Protein AF-N8RHT7-F1 (afdb_monomer_lite)

Radius of gyration: 21.66 Å; chains: 1; bounding box: 41×41×50 Å

Organism: NCBI:txid1217671

Foldseek 3Di:
DDDPPPDPPVPVVCPPVNVVVVVVVVVVVVVVVVVVVVVVCVVVVD

Secondary structure (DSSP, 8-state):
---------------HHHHHHHHHHHHHHHHHHHHHHHHHHHHHH-

pLDDT: mean 78.11, std 19.56, range [37.09, 96.44]

Structure (mmCIF, N/CA/C/O backbone):
data_AF-N8RHT7-F1
#
_entry.id   AF-N8RHT7-F1
#
loop_
_atom_site.group_PDB
_atom_site.id
_atom_site.type_symbol
_atom_site.label_atom_id
_atom_site.label_alt_id
_atom_site.label_comp_id
_atom_site.label_asym_id
_atom_site.label_entity_id
_atom_site.label_seq_id
_atom_site.pdbx_PDB_ins_code
_atom_site.Cartn_x
_atom_site.Cartn_y
_atom_site.Cartn_z
_atom_site.occupancy
_atom_site.B_iso_or_equiv
_atom_site.auth_seq_id
_atom_site.auth_comp_id
_atom_site.auth_asym_id
_atom_site.auth_atom_id
_atom_site.pdbx_PDB_model_num
ATOM 1 N N . MET A 1 1 ? -27.328 38.592 26.674 1.00 37.09 1 MET A N 1
ATOM 2 C CA . MET A 1 1 ? -27.406 37.390 25.820 1.00 37.09 1 MET A CA 1
ATOM 3 C C . MET A 1 1 ? -26.925 37.809 24.439 1.00 37.09 1 MET A C 1
ATOM 5 O O . MET A 1 1 ? -27.600 38.612 23.815 1.00 37.09 1 MET A O 1
ATOM 9 N N . ASN A 1 2 ? -25.719 37.402 24.034 1.00 38.81 2 ASN A N 1
ATOM 10 C CA . ASN A 1 2 ? -25.134 37.751 22.736 1.00 38.81 2 ASN A CA 1
ATOM 11 C C . ASN A 1 2 ? -24.612 36.452 22.097 1.00 38.81 2 ASN A C 1
ATOM 13 O O . ASN A 1 2 ? -23.757 35.811 22.714 1.00 38.81 2 ASN A O 1
ATOM 17 N N . PRO A 1 3 ? -25.146 36.003 20.949 1.00 48.09 3 PRO A N 1
ATOM 18 C CA . PRO A 1 3 ? -24.713 34.766 20.317 1.00 48.09 3 PRO A CA 1
ATOM 19 C C . PRO A 1 3 ? -23.369 35.013 19.630 1.00 48.09 3 PRO A C 1
ATOM 21 O O . PRO A 1 3 ? -23.276 35.701 18.617 1.00 48.09 3 PRO A O 1
ATOM 24 N N . HIS A 1 4 ? -22.307 34.478 20.224 1.00 45.19 4 HIS A N 1
ATOM 25 C CA . HIS A 1 4 ? -20.986 34.464 19.620 1.00 45.19 4 HIS A CA 1
ATOM 26 C C . HIS A 1 4 ? -21.039 33.558 18.386 1.00 45.19 4 HIS A C 1
ATOM 28 O O . HIS A 1 4 ? -21.213 32.346 18.485 1.00 45.19 4 HIS A O 1
ATOM 34 N N . THR A 1 5 ? -20.933 34.174 17.215 1.00 54.59 5 THR A N 1
ATOM 35 C CA . THR A 1 5 ? -20.697 33.524 15.930 1.00 54.59 5 THR A CA 1
ATOM 36 C C . THR A 1 5 ? -19.307 32.886 15.942 1.00 54.59 5 THR A C 1
ATOM 38 O O . THR A 1 5 ? -18.349 33.458 15.425 1.00 54.59 5 THR A O 1
ATOM 41 N N . THR A 1 6 ? -19.161 31.713 16.552 1.00 48.41 6 THR A N 1
ATOM 42 C CA . THR A 1 6 ? -18.006 30.859 16.276 1.00 48.41 6 THR A CA 1
ATOM 43 C C . THR A 1 6 ? -18.293 30.160 14.963 1.00 48.41 6 THR A C 1
ATOM 45 O O . THR A 1 6 ? -19.147 29.274 14.887 1.00 48.41 6 THR A O 1
ATOM 48 N N . SER A 1 7 ? -17.620 30.642 13.920 1.00 46.12 7 SER A N 1
ATOM 49 C CA . SER A 1 7 ? -17.463 29.963 12.641 1.00 46.12 7 SER A CA 1
ATOM 50 C C . SER A 1 7 ? -17.392 28.455 12.863 1.00 46.12 7 SER A C 1
ATOM 52 O O . SER A 1 7 ? -16.605 27.978 13.680 1.00 46.12 7 SER A O 1
ATOM 54 N N . SER A 1 8 ? -18.252 27.716 12.169 1.00 51.22 8 SER A N 1
ATOM 55 C CA . SER A 1 8 ? -18.251 26.257 12.121 1.00 51.22 8 SER A CA 1
ATOM 56 C C . SER A 1 8 ? -17.027 25.749 11.355 1.00 51.22 8 SER A C 1
ATOM 58 O O . SER A 1 8 ? -17.154 25.030 10.371 1.00 51.22 8 SER A O 1
ATOM 60 N N . GLU A 1 9 ? -15.823 26.097 11.803 1.00 49.09 9 GLU A N 1
ATOM 61 C CA . GLU A 1 9 ? -14.656 25.271 11.541 1.00 49.09 9 GLU A CA 1
ATOM 62 C C . GLU A 1 9 ? -14.791 24.072 12.464 1.00 49.09 9 GLU A C 1
ATOM 64 O O . GLU 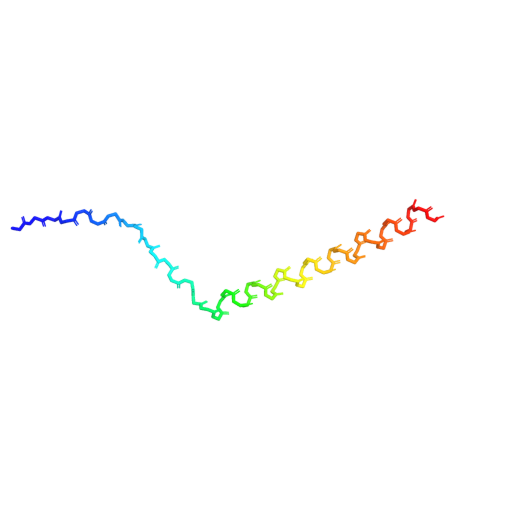A 1 9 ? -14.316 24.047 13.599 1.00 49.09 9 GLU A O 1
ATOM 69 N N . SER A 1 10 ? -15.539 23.082 11.978 1.00 51.38 10 SER A N 1
ATOM 70 C CA . SER A 1 10 ? -15.458 21.727 12.484 1.00 51.38 10 SER A CA 1
ATOM 71 C C . SER A 1 10 ? -13.989 21.330 12.355 1.00 51.38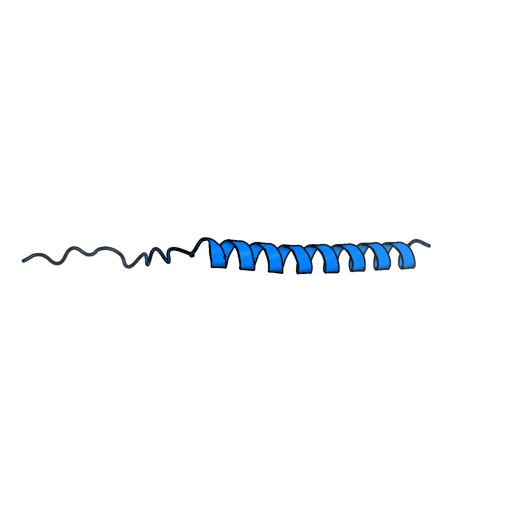 10 SER A C 1
ATOM 73 O O . SER A 1 10 ? -13.539 20.903 11.293 1.00 51.38 10 SER A O 1
ATOM 75 N N . GLN A 1 11 ? -13.208 21.554 13.415 1.00 56.91 11 GLN A N 1
ATOM 76 C CA . GLN A 1 11 ? -11.929 20.898 13.614 1.00 56.91 11 GLN A CA 1
ATOM 77 C C . GLN A 1 11 ? -12.271 19.416 13.713 1.00 56.91 11 GLN A C 1
ATOM 79 O O . GLN A 1 11 ? -12.467 18.874 14.798 1.00 56.91 11 GLN A O 1
ATOM 84 N N . ALA A 1 12 ? -12.442 18.778 12.556 1.00 62.06 12 ALA A N 1
ATOM 85 C CA . ALA A 1 12 ? -12.565 17.347 12.430 1.00 62.06 12 ALA A CA 1
ATOM 86 C C . ALA A 1 12 ? -11.212 16.807 12.877 1.00 62.06 12 ALA A C 1
ATOM 88 O O . ALA A 1 12 ? -10.283 16.693 12.080 1.00 62.06 12 ALA A O 1
ATOM 89 N N . THR A 1 13 ? -11.062 16.599 14.185 1.00 63.94 13 THR A N 1
ATOM 90 C CA . THR A 1 13 ? -9.880 16.004 14.787 1.00 63.94 13 THR A CA 1
ATOM 91 C C . THR A 1 13 ? -9.729 14.639 14.148 1.00 63.94 13 THR A C 1
ATOM 93 O O . THR A 1 13 ? -10.404 13.690 14.539 1.00 63.94 13 THR A O 1
ATOM 96 N N . ILE A 1 14 ? -8.904 14.553 13.104 1.00 68.69 14 ILE A N 1
ATOM 97 C CA . ILE A 1 14 ? -8.678 13.296 12.413 1.00 68.69 14 ILE A CA 1
ATOM 98 C C . ILE A 1 14 ? -7.931 12.411 13.407 1.00 68.69 14 ILE A C 1
ATOM 100 O O . ILE A 1 14 ? -6.802 12.739 13.784 1.00 68.69 14 ILE A O 1
ATOM 104 N N . PRO A 1 15 ? -8.548 11.318 13.887 1.00 80.81 15 PRO A N 1
ATOM 105 C CA . PRO A 1 15 ? -7.923 10.505 14.908 1.00 80.81 15 PRO A CA 1
ATOM 106 C C . PRO A 1 15 ? -6.642 9.906 14.332 1.00 80.81 15 PRO A C 1
ATOM 108 O O . PRO A 1 15 ? -6.620 9.434 13.194 1.00 80.81 15 PRO A O 1
ATOM 111 N N . TYR A 1 16 ? -5.574 9.899 15.127 1.00 80.31 16 TYR A N 1
ATOM 112 C CA . TYR A 1 16 ? -4.251 9.447 14.688 1.00 80.31 16 TYR A CA 1
ATOM 113 C C . TYR A 1 16 ? -4.286 8.052 14.041 1.00 80.31 16 TYR A C 1
ATOM 115 O O . TYR A 1 16 ? -3.647 7.817 13.020 1.00 80.31 16 TYR A O 1
ATOM 123 N N . GLY A 1 17 ? -5.116 7.141 14.563 1.00 85.19 17 GLY A N 1
ATOM 124 C CA . GLY A 1 17 ? -5.315 5.815 13.974 1.00 85.19 17 GLY A CA 1
ATOM 125 C C . GLY A 1 17 ? -5.933 5.838 12.570 1.00 85.19 17 GLY A C 1
ATOM 126 O O . GLY A 1 17 ? -5.580 5.006 11.737 1.00 85.19 17 GLY A O 1
ATOM 127 N N . TYR A 1 18 ? -6.816 6.794 12.274 1.00 87.00 18 TYR A N 1
ATOM 128 C CA . TYR A 1 18 ? -7.352 6.994 10.926 1.00 87.00 18 TYR A CA 1
ATOM 129 C C . TYR A 1 18 ? -6.286 7.573 9.995 1.00 87.00 18 TYR A C 1
ATOM 131 O O . TYR A 1 18 ? -6.108 7.057 8.895 1.00 87.00 18 TYR A O 1
ATOM 139 N N . ALA A 1 19 ? -5.526 8.572 10.452 1.00 87.56 19 ALA A N 1
ATOM 140 C CA . ALA A 1 19 ? -4.430 9.150 9.674 1.00 87.56 19 ALA A CA 1
ATOM 141 C C . ALA A 1 19 ? -3.356 8.103 9.330 1.00 87.56 19 ALA A C 1
ATOM 143 O O . ALA A 1 19 ? -2.913 8.023 8.187 1.00 87.56 19 ALA A O 1
ATOM 144 N N . LEU A 1 20 ? -3.000 7.240 10.287 1.00 89.88 20 LEU A N 1
ATOM 145 C CA . LEU A 1 20 ? -2.042 6.156 10.078 1.00 89.88 20 LEU A CA 1
ATOM 146 C C . LEU A 1 20 ? -2.555 5.121 9.068 1.00 89.88 20 LEU A C 1
ATOM 148 O O . LEU A 1 20 ? -1.817 4.719 8.172 1.00 89.88 2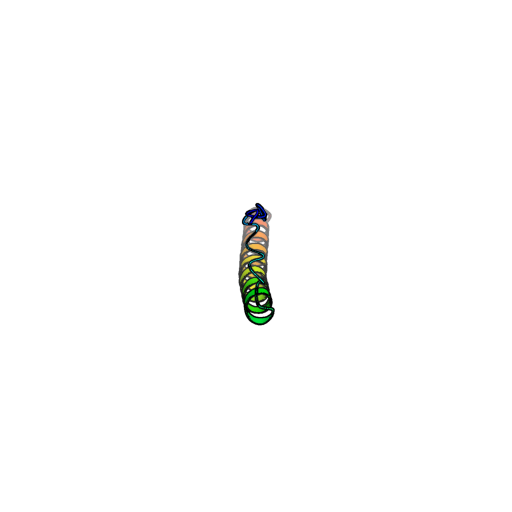0 LEU A O 1
ATOM 152 N N . ARG A 1 21 ? -3.826 4.708 9.181 1.00 92.00 21 ARG A N 1
ATOM 153 C CA . ARG A 1 21 ? -4.459 3.784 8.222 1.00 92.00 21 ARG A CA 1
ATOM 154 C C . ARG A 1 21 ? -4.529 4.383 6.824 1.00 92.00 21 ARG A C 1
ATOM 156 O O . ARG A 1 21 ? -4.243 3.691 5.851 1.00 92.00 21 ARG A O 1
ATOM 163 N N . MET A 1 22 ? -4.875 5.665 6.739 1.00 92.06 22 MET A N 1
ATOM 164 C CA . MET A 1 22 ? -4.895 6.419 5.495 1.00 92.06 22 MET A CA 1
ATOM 165 C C . MET A 1 22 ? -3.493 6.423 4.876 1.00 92.06 22 MET A C 1
ATOM 167 O O . MET A 1 22 ? -3.335 5.965 3.750 1.00 92.06 22 MET A O 1
ATOM 171 N N . PHE A 1 23 ? -2.463 6.823 5.627 1.00 93.31 23 PHE A N 1
ATOM 172 C CA . PHE A 1 23 ? -1.071 6.825 5.165 1.00 93.31 23 PHE A CA 1
ATOM 173 C C . PHE A 1 23 ? -0.596 5.446 4.682 1.00 93.31 23 PHE A C 1
ATOM 175 O O . PHE A 1 23 ? 0.000 5.347 3.611 1.00 93.31 23 PHE A O 1
ATOM 182 N N . LEU A 1 24 ? -0.905 4.373 5.420 1.00 94.75 24 LEU A N 1
ATOM 183 C CA . LEU A 1 24 ? -0.573 3.004 5.009 1.00 94.75 24 LEU A CA 1
ATOM 184 C C . LEU A 1 24 ? -1.244 2.619 3.685 1.00 94.75 24 LEU A C 1
ATOM 186 O O . LEU A 1 24 ? -0.584 2.076 2.802 1.00 94.75 24 LEU A O 1
ATOM 190 N N . GLY A 1 25 ? -2.536 2.922 3.532 1.00 94.69 25 GLY A N 1
ATOM 191 C CA . GLY A 1 25 ? -3.276 2.649 2.300 1.00 94.69 25 GLY A CA 1
ATOM 192 C C . GLY A 1 25 ? -2.690 3.395 1.100 1.00 94.69 25 GLY A C 1
ATOM 193 O O . GLY A 1 25 ? -2.413 2.783 0.068 1.00 94.69 25 GLY A O 1
ATOM 194 N N . TRP A 1 26 ? -2.419 4.695 1.257 1.00 95.25 26 TRP A N 1
ATOM 195 C CA . TRP A 1 26 ? -1.783 5.505 0.214 1.00 95.25 26 TRP A CA 1
ATOM 196 C C . TRP A 1 26 ? -0.371 5.017 -0.125 1.00 95.25 26 TRP A C 1
ATOM 198 O O . TRP A 1 26 ? -0.007 5.007 -1.297 1.00 95.25 26 TRP A O 1
ATOM 208 N N . SER A 1 27 ? 0.401 4.558 0.864 1.00 95.38 27 SER A N 1
ATOM 209 C CA . SER A 1 27 ? 1.748 4.015 0.652 1.00 95.38 27 SER A CA 1
ATOM 210 C C . SER A 1 27 ? 1.732 2.743 -0.203 1.00 95.38 27 SER A C 1
ATOM 212 O O . SER A 1 27 ? 2.504 2.626 -1.156 1.00 95.38 27 SER A O 1
ATOM 214 N N . ILE A 1 28 ? 0.805 1.818 0.067 1.00 95.19 28 ILE A N 1
ATOM 215 C CA . ILE A 1 28 ? 0.656 0.582 -0.718 1.00 95.19 28 ILE A C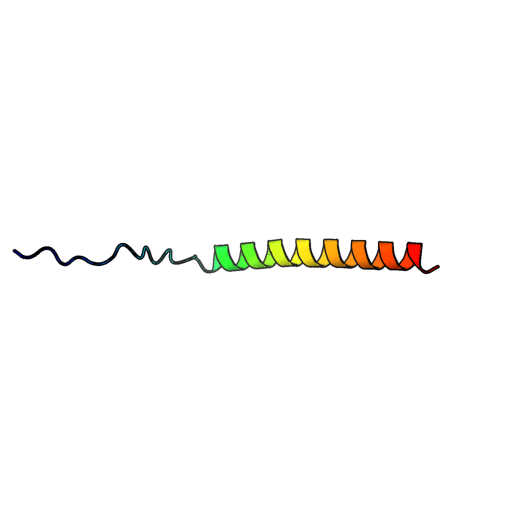A 1
ATOM 216 C C . ILE A 1 28 ? 0.232 0.901 -2.156 1.00 95.19 28 ILE A C 1
ATOM 218 O O . ILE A 1 28 ? 0.814 0.364 -3.100 1.00 95.19 28 ILE A O 1
ATOM 222 N N . LEU A 1 29 ? -0.745 1.797 -2.331 1.00 96.25 29 LEU A N 1
ATOM 223 C CA . LEU A 1 29 ? -1.183 2.243 -3.658 1.00 96.25 29 LEU A CA 1
ATOM 224 C C . LEU A 1 29 ? -0.039 2.904 -4.435 1.00 96.25 29 LEU A C 1
ATOM 226 O O . LEU A 1 29 ? 0.146 2.623 -5.621 1.00 96.25 29 LEU A O 1
ATOM 230 N N . TYR A 1 30 ? 0.756 3.739 -3.764 1.00 95.69 30 TYR A N 1
ATOM 231 C CA . TYR A 1 30 ? 1.916 4.395 -4.356 1.00 95.69 30 TYR A CA 1
ATOM 232 C C . TYR A 1 30 ? 2.975 3.381 -4.800 1.00 95.69 30 TYR A C 1
ATOM 234 O O . TYR A 1 30 ? 3.381 3.398 -5.959 1.00 95.69 30 TYR A O 1
ATOM 242 N N . LEU A 1 31 ? 3.374 2.457 -3.919 1.00 96.44 31 LEU A N 1
ATOM 243 C CA . LEU A 1 31 ? 4.361 1.417 -4.228 1.00 96.44 31 LEU A CA 1
ATOM 244 C C . LEU A 1 31 ? 3.895 0.507 -5.370 1.00 96.44 31 LEU A C 1
ATOM 246 O O . LEU A 1 31 ? 4.667 0.246 -6.289 1.00 96.44 31 LEU A O 1
ATOM 250 N N . GLY A 1 32 ? 2.635 0.065 -5.356 1.00 95.62 32 GLY A N 1
ATOM 251 C CA . GLY A 1 32 ? 2.083 -0.777 -6.420 1.00 95.62 32 GLY A CA 1
ATOM 252 C C . GLY A 1 32 ? 2.073 -0.071 -7.777 1.00 95.62 32 GLY A C 1
ATOM 253 O O . GLY A 1 32 ? 2.501 -0.645 -8.779 1.00 95.62 32 GLY A O 1
ATOM 254 N N . THR A 1 33 ? 1.658 1.198 -7.799 1.00 95.62 33 THR A N 1
ATOM 255 C CA . THR A 1 33 ? 1.669 2.015 -9.022 1.00 95.62 33 THR A CA 1
ATOM 256 C C . THR A 1 33 ? 3.095 2.242 -9.514 1.00 95.62 33 THR A C 1
ATOM 258 O O . THR A 1 33 ? 3.367 2.068 -10.699 1.00 95.62 33 THR A O 1
ATOM 261 N N . LEU A 1 34 ? 4.025 2.566 -8.612 1.00 96.38 34 LEU A N 1
ATOM 262 C CA . LEU A 1 34 ? 5.432 2.785 -8.935 1.00 96.38 34 LEU A CA 1
ATOM 263 C C . LEU A 1 34 ? 6.058 1.540 -9.575 1.00 96.38 34 LEU A C 1
ATOM 265 O O . LEU A 1 34 ? 6.685 1.642 -10.626 1.00 96.38 34 LEU A O 1
ATOM 269 N N . ILE A 1 35 ? 5.849 0.364 -8.980 1.00 95.38 35 ILE A N 1
ATOM 270 C CA . ILE A 1 35 ? 6.353 -0.909 -9.511 1.00 95.38 35 ILE A CA 1
ATOM 271 C C . ILE A 1 35 ? 5.758 -1.189 -10.895 1.00 95.38 35 ILE A C 1
ATOM 273 O O . ILE A 1 35 ? 6.493 -1.547 -11.813 1.00 95.38 35 ILE A O 1
ATOM 277 N N . GLY A 1 36 ? 4.448 -0.985 -11.068 1.00 93.75 36 GLY A N 1
ATOM 278 C CA . GLY A 1 36 ? 3.782 -1.170 -12.358 1.00 93.75 36 GLY A CA 1
ATOM 279 C C . GLY A 1 36 ? 4.328 -0.241 -13.443 1.00 93.75 36 GLY A C 1
ATOM 280 O O . GLY A 1 36 ? 4.599 -0.690 -14.553 1.00 93.75 36 GLY A O 1
ATOM 281 N N . VAL A 1 37 ? 4.556 1.032 -13.112 1.00 94.06 37 VAL A N 1
ATOM 282 C CA . VAL A 1 37 ? 5.159 2.014 -14.026 1.00 94.06 37 VAL A CA 1
ATOM 283 C C . VAL A 1 37 ? 6.592 1.620 -14.383 1.00 94.06 37 VAL A C 1
ATOM 285 O O . VAL A 1 37 ? 6.940 1.634 -15.561 1.00 94.06 37 VAL A O 1
ATOM 288 N N . ILE A 1 38 ? 7.410 1.219 -13.406 1.00 94.44 38 ILE A N 1
ATOM 289 C CA . ILE A 1 38 ? 8.788 0.763 -13.650 1.00 94.44 38 ILE A CA 1
ATOM 290 C C . ILE A 1 38 ? 8.799 -0.452 -14.583 1.00 94.44 38 ILE A C 1
ATOM 292 O O . ILE A 1 38 ? 9.588 -0.493 -15.524 1.00 94.44 38 ILE A O 1
ATOM 296 N N . GLU A 1 39 ? 7.910 -1.421 -14.362 1.00 92.00 39 GLU A N 1
ATOM 297 C CA . GLU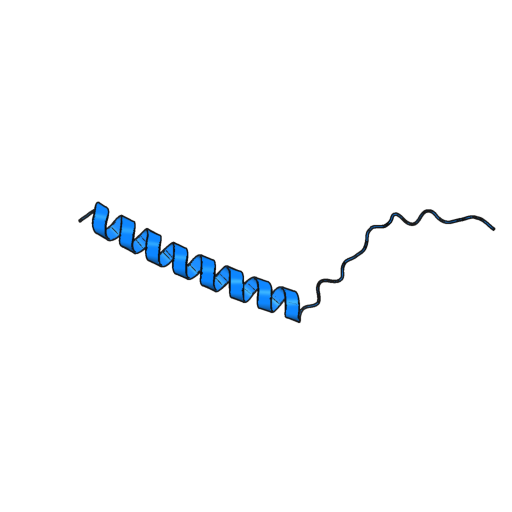 A 1 39 ? 7.802 -2.610 -15.209 1.00 92.00 39 GLU A CA 1
ATOM 298 C C . GLU A 1 39 ? 7.336 -2.259 -16.632 1.00 92.00 39 GLU A C 1
ATOM 300 O O . GLU A 1 39 ? 7.841 -2.823 -17.606 1.00 92.00 39 GLU A O 1
ATOM 305 N N . LEU A 1 40 ? 6.423 -1.290 -16.767 1.00 92.62 40 LEU A N 1
ATOM 306 C CA . LEU A 1 40 ? 5.949 -0.795 -18.059 1.00 92.62 40 LEU A CA 1
ATOM 307 C C . LEU A 1 40 ? 7.067 -0.086 -18.834 1.00 92.62 40 LEU A C 1
ATOM 309 O O . LEU A 1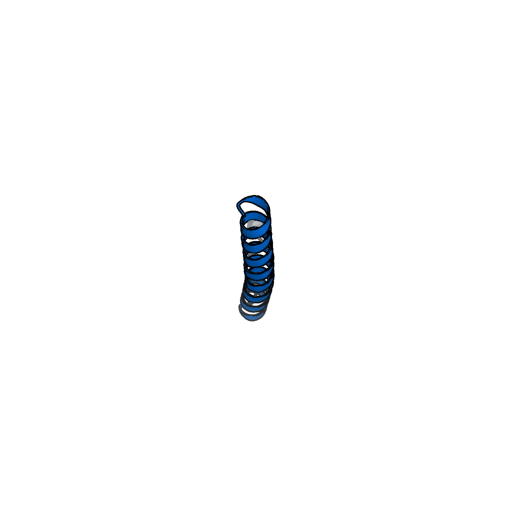 40 ? 7.262 -0.359 -20.016 1.00 92.62 40 LEU A O 1
ATOM 313 N N . LEU A 1 41 ? 7.835 0.779 -18.163 1.00 91.00 41 LEU A N 1
ATOM 314 C CA . LEU A 1 41 ? 9.016 1.420 -18.746 1.00 91.00 41 LEU A CA 1
ATOM 315 C C . LEU A 1 41 ? 10.057 0.373 -19.146 1.00 91.00 41 LEU A C 1
ATOM 317 O O . LEU A 1 41 ? 10.591 0.442 -20.249 1.00 91.00 41 LEU A O 1
ATOM 321 N N . ARG A 1 42 ? 10.312 -0.625 -18.292 1.00 87.81 42 ARG A N 1
ATOM 322 C CA . ARG A 1 42 ? 11.270 -1.700 -18.579 1.00 87.81 42 ARG A CA 1
ATOM 323 C C . ARG A 1 42 ? 10.889 -2.482 -19.837 1.00 87.81 42 ARG A C 1
ATOM 325 O O . ARG A 1 42 ? 11.758 -2.743 -20.657 1.00 87.81 42 ARG A O 1
ATOM 332 N N . ARG A 1 43 ? 9.607 -2.829 -19.995 1.00 83.75 43 ARG A N 1
ATOM 333 C CA . ARG A 1 43 ? 9.082 -3.547 -21.174 1.00 83.75 43 ARG A CA 1
ATOM 334 C C . ARG A 1 43 ? 8.980 -2.702 -22.442 1.00 83.75 43 ARG A C 1
ATOM 336 O O . ARG A 1 43 ? 8.787 -3.274 -23.504 1.00 83.75 43 ARG A O 1
ATOM 343 N N . ASN A 1 44 ? 9.009 -1.377 -22.324 1.00 80.75 44 ASN A N 1
ATOM 344 C CA . ASN A 1 44 ? 8.890 -0.467 -23.462 1.00 80.75 44 ASN A CA 1
ATOM 345 C C . ASN A 1 44 ? 10.249 0.098 -23.921 1.00 80.75 44 ASN A C 1
ATOM 347 O O . ASN A 1 44 ? 10.336 0.655 -25.009 1.00 80.75 44 ASN A O 1
ATOM 351 N N . ILE A 1 45 ? 11.294 0.002 -23.087 1.00 70.25 45 ILE A N 1
ATOM 352 C CA . ILE A 1 45 ? 12.662 0.452 -23.404 1.00 70.25 45 ILE A CA 1
ATOM 353 C C . ILE A 1 45 ? 13.552 -0.697 -23.914 1.00 70.25 45 ILE A C 1
ATOM 355 O O . ILE A 1 45 ? 14.457 -0.438 -24.707 1.00 70.25 45 ILE A O 1
ATOM 359 N N . ILE A 1 46 ? 13.320 -1.935 -23.461 1.00 56.16 46 ILE A N 1
ATOM 360 C CA . ILE A 1 46 ? 13.956 -3.165 -23.978 1.00 56.16 46 ILE A CA 1
ATOM 361 C C . ILE A 1 46 ? 13.044 -3.770 -25.040 1.00 56.16 46 ILE A C 1
ATOM 363 O O . ILE A 1 46 ? 13.570 -4.165 -26.103 1.00 56.16 46 ILE A O 1
#

Sequence (46 aa):
MNPHTTSSESQATIPYGYALRMFLGWSILYLGTLIGVIELLRRNII